Protein AF-A0A265Q5H3-F1 (afdb_monomer_lite)

Radius of gyration: 16.27 Å; chains: 1; bounding box: 45×20×41 Å

Secondary structure (DSSP, 8-state):
---------GGGS-HHHHHHHHHHTT-EEEEEEPTT-EEEEEETTEEEEEESSEEEEEE--

Sequence (61 aa):
MEDRKNIKNIKDIATKELIEELRNRNGVKELIAEPYDSFKIMVKEQILEETGPAIILVVID

pLDDT: mean 86.0, std 13.97, range [44.44, 97.88]

Structure (mmCIF, N/CA/C/O backbone):
data_AF-A0A265Q5H3-F1
#
_entry.id   AF-A0A265Q5H3-F1
#
loop_
_atom_site.group_PDB
_atom_site.id
_atom_site.type_symbol
_atom_site.label_atom_id
_atom_site.label_alt_id
_atom_site.label_comp_id
_atom_site.label_asym_id
_atom_site.label_entity_id
_atom_site.label_seq_id
_atom_site.pdbx_PDB_ins_code
_atom_site.Cartn_x
_atom_site.Cartn_y
_atom_site.Cartn_z
_atom_site.occupancy
_atom_site.B_iso_or_equiv
_atom_site.auth_seq_id
_atom_site.auth_comp_id
_atom_site.auth_asym_id
_atom_site.auth_atom_id
_atom_site.pdbx_PDB_model_num
ATOM 1 N N . MET A 1 1 ? -32.283 7.073 27.966 1.00 44.44 1 MET A N 1
ATOM 2 C CA . MET A 1 1 ? -31.393 5.903 28.088 1.00 44.44 1 MET A CA 1
ATOM 3 C C . MET A 1 1 ? -30.253 6.135 27.126 1.00 44.44 1 MET A C 1
ATOM 5 O O . MET A 1 1 ? -30.498 6.509 25.991 1.00 44.44 1 MET A O 1
ATOM 9 N N . GLU A 1 2 ? -29.041 6.118 27.654 1.00 48.44 2 GLU A N 1
ATOM 10 C CA . GLU A 1 2 ? -27.836 6.611 26.999 1.00 48.44 2 GLU A CA 1
ATOM 11 C C . GLU A 1 2 ? -27.305 5.523 26.059 1.00 48.44 2 GLU A C 1
ATOM 13 O O . GLU A 1 2 ? -26.713 4.549 26.521 1.00 48.44 2 GLU A O 1
ATOM 18 N N . ASP A 1 3 ? -27.526 5.671 24.750 1.00 48.94 3 ASP A N 1
ATOM 19 C CA . ASP A 1 3 ? -26.850 4.865 23.729 1.00 48.94 3 ASP A CA 1
ATOM 20 C C . ASP A 1 3 ? -25.382 5.296 23.665 1.00 48.94 3 ASP A C 1
ATOM 22 O O . ASP A 1 3 ? -24.931 6.017 22.771 1.00 48.94 3 ASP A O 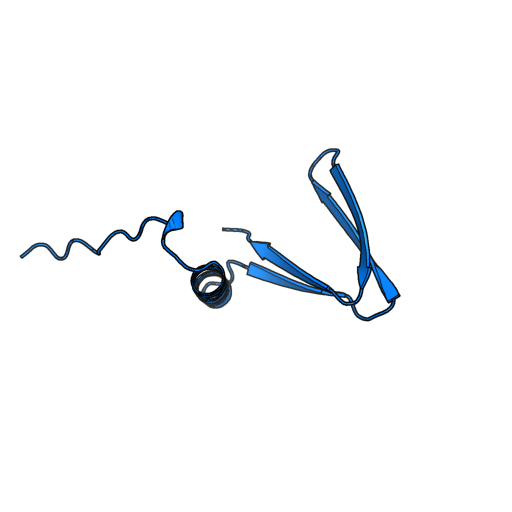1
ATOM 26 N N . ARG A 1 4 ? -24.605 4.875 24.665 1.00 51.69 4 ARG A N 1
ATOM 27 C CA . ARG A 1 4 ? -23.150 4.908 24.576 1.00 51.69 4 ARG A CA 1
ATOM 28 C C . ARG A 1 4 ? -22.767 3.897 23.508 1.00 51.69 4 ARG A C 1
ATOM 30 O O . ARG A 1 4 ? -22.677 2.703 23.785 1.00 51.69 4 ARG A O 1
ATOM 37 N N . LYS A 1 5 ? -22.575 4.384 22.274 1.00 56.28 5 LYS A N 1
ATOM 38 C CA . LYS A 1 5 ? -21.862 3.671 21.207 1.00 56.28 5 LYS A CA 1
ATOM 39 C C . LYS A 1 5 ? -20.704 2.927 21.858 1.00 56.28 5 LYS A C 1
ATOM 41 O O . LYS A 1 5 ? -19.848 3.554 22.475 1.00 56.28 5 LYS A O 1
ATOM 46 N N . ASN A 1 6 ? -20.724 1.605 21.761 1.00 58.06 6 ASN A N 1
ATOM 47 C CA . ASN A 1 6 ? -19.679 0.744 22.281 1.00 58.06 6 ASN A CA 1
ATOM 48 C C . ASN A 1 6 ? -18.374 1.153 21.576 1.00 58.06 6 ASN A C 1
ATOM 50 O O . ASN A 1 6 ? -18.196 0.857 20.393 1.00 58.06 6 ASN A O 1
ATOM 54 N N . ILE A 1 7 ? -17.527 1.944 22.242 1.00 59.31 7 ILE A N 1
ATOM 55 C CA . ILE A 1 7 ? -16.290 2.467 21.657 1.00 59.31 7 ILE A CA 1
ATOM 56 C C . I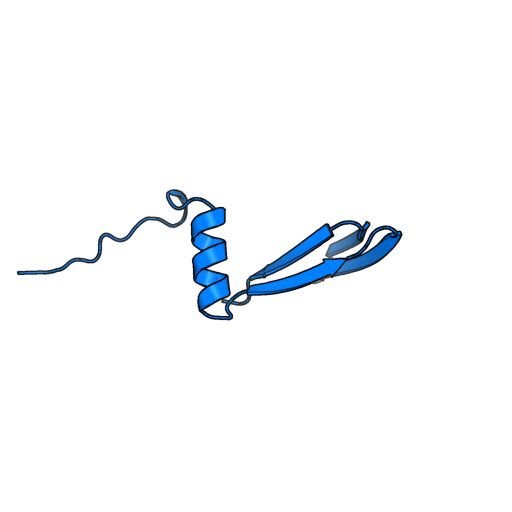LE A 1 7 ? -15.333 1.278 21.566 1.00 59.31 7 ILE A C 1
ATOM 58 O O . ILE A 1 7 ? -14.606 0.987 22.514 1.00 59.31 7 ILE A O 1
ATOM 62 N N . LYS A 1 8 ? -15.373 0.545 20.446 1.00 66.00 8 LYS A N 1
ATOM 63 C CA . LYS A 1 8 ? -14.362 -0.470 20.143 1.00 66.00 8 LYS A CA 1
ATOM 64 C C . LYS A 1 8 ? -13.005 0.227 20.110 1.00 66.00 8 LYS A C 1
ATOM 66 O O . LYS A 1 8 ? -12.831 1.227 19.413 1.00 66.00 8 LYS A O 1
ATOM 71 N N . ASN A 1 9 ? -12.052 -0.284 20.881 1.00 75.81 9 ASN A N 1
ATOM 72 C CA . ASN A 1 9 ? -10.678 0.181 20.803 1.00 75.81 9 ASN A CA 1
ATOM 73 C C . ASN A 1 9 ? -10.116 -0.251 19.442 1.00 75.81 9 ASN A C 1
ATOM 75 O O . ASN A 1 9 ? -10.366 -1.374 19.016 1.00 75.81 9 ASN A O 1
ATOM 79 N N . ILE A 1 10 ? -9.360 0.607 18.751 1.00 73.12 10 ILE A N 1
ATOM 80 C CA . ILE A 1 10 ? -8.893 0.316 17.378 1.00 73.12 10 ILE A CA 1
ATOM 81 C C . ILE A 1 10 ? -8.079 -0.982 17.288 1.00 73.12 10 ILE A C 1
ATOM 83 O O . ILE A 1 10 ? -8.152 -1.711 16.308 1.00 73.12 10 ILE A O 1
ATOM 87 N N . LYS A 1 11 ? -7.358 -1.293 18.366 1.00 80.12 11 LYS A N 1
ATOM 88 C CA . LYS A 1 11 ? -6.567 -2.511 18.566 1.00 80.12 11 LYS A CA 1
ATOM 89 C C . LYS A 1 11 ? -7.397 -3.798 18.653 1.00 80.12 11 LYS A C 1
ATOM 91 O O . LYS A 1 11 ? -6.843 -4.870 18.451 1.00 80.12 11 LYS A O 1
ATOM 96 N N . ASP A 1 12 ? -8.699 -3.684 18.906 1.00 85.44 12 ASP A N 1
ATOM 97 C CA . ASP A 1 12 ? -9.637 -4.809 18.976 1.00 85.44 12 ASP A CA 1
ATOM 98 C C . ASP A 1 12 ? -10.423 -4.988 17.660 1.00 85.44 12 ASP A C 1
ATOM 100 O O . ASP A 1 12 ? -11.262 -5.883 17.550 1.00 85.44 12 ASP A O 1
ATOM 104 N N . ILE A 1 13 ? -10.190 -4.124 16.664 1.00 81.69 13 ILE A N 1
ATOM 105 C CA . ILE A 1 13 ? -10.807 -4.195 15.337 1.00 81.69 13 ILE A CA 1
ATOM 106 C C . ILE A 1 13 ? -9.850 -4.945 14.415 1.00 81.69 13 ILE A C 1
ATOM 108 O O . ILE A 1 13 ? -8.668 -4.611 14.323 1.00 81.69 13 ILE A O 1
ATOM 112 N N . ALA A 1 14 ? -10.353 -5.955 13.704 1.00 86.19 14 ALA A N 1
ATOM 113 C CA . ALA A 1 14 ? -9.547 -6.638 12.703 1.00 86.19 14 ALA A CA 1
ATOM 114 C C . ALA A 1 14 ? -9.125 -5.636 11.619 1.00 86.19 14 ALA A C 1
ATOM 116 O O . ALA A 1 14 ? -9.963 -4.901 11.098 1.00 86.19 14 ALA A O 1
ATOM 117 N N . THR A 1 15 ? -7.848 -5.639 11.222 1.00 84.81 15 THR A N 1
ATOM 118 C CA . THR A 1 15 ? -7.330 -4.725 10.185 1.00 84.81 15 THR A CA 1
ATOM 119 C C . THR A 1 15 ? -8.190 -4.748 8.923 1.00 84.81 15 THR A C 1
ATOM 121 O O . THR A 1 15 ? -8.425 -3.708 8.319 1.00 84.81 15 THR A O 1
ATOM 124 N N . LYS A 1 16 ? -8.729 -5.918 8.562 1.00 87.06 16 LYS A N 1
ATOM 125 C CA . LYS A 1 16 ? -9.677 -6.068 7.456 1.00 87.06 16 LYS A CA 1
ATOM 126 C C . LYS A 1 16 ? -10.943 -5.220 7.642 1.00 87.06 16 LYS A C 1
ATOM 128 O O . LYS A 1 16 ? -11.268 -4.453 6.746 1.00 87.06 16 LYS A O 1
ATOM 133 N N . GLU A 1 17 ? -11.619 -5.338 8.787 1.00 86.12 17 GLU A N 1
ATOM 134 C CA . GLU A 1 17 ? -12.844 -4.577 9.087 1.00 86.12 17 GLU A CA 1
ATOM 135 C C . GLU A 1 17 ? -12.570 -3.069 9.047 1.00 86.12 17 GLU A C 1
ATOM 137 O O . GLU A 1 17 ? -13.329 -2.308 8.454 1.00 86.12 17 GLU A O 1
ATOM 142 N N . LEU A 1 18 ? -11.439 -2.637 9.614 1.00 85.31 18 LEU A N 1
ATOM 143 C CA . LEU A 1 18 ? -11.037 -1.232 9.601 1.00 85.31 18 LEU A CA 1
ATOM 144 C C . LEU A 1 18 ? -10.809 -0.714 8.172 1.00 85.31 18 LEU A C 1
ATOM 146 O O . LEU A 1 18 ? -11.278 0.367 7.823 1.00 85.31 18 LEU A O 1
ATOM 150 N N . ILE A 1 19 ? -10.097 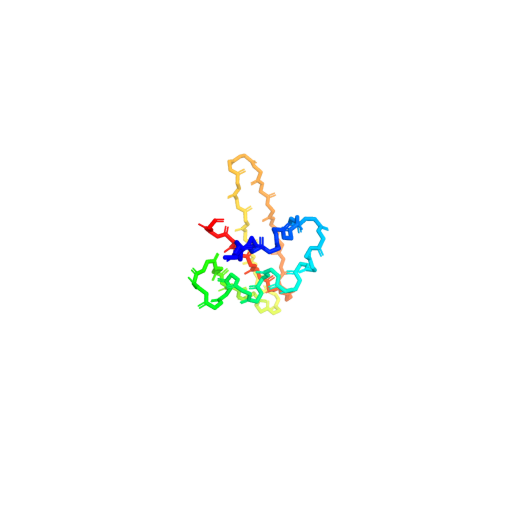-1.479 7.343 1.00 84.00 19 ILE A N 1
ATOM 151 C CA . ILE A 1 19 ? -9.810 -1.107 5.954 1.00 84.00 19 ILE A CA 1
ATOM 152 C C . ILE A 1 19 ? -11.087 -1.079 5.108 1.00 84.00 19 ILE A C 1
ATOM 154 O O . ILE A 1 19 ? -11.236 -0.181 4.283 1.00 84.00 19 ILE A O 1
ATOM 158 N N . GLU A 1 20 ? -12.015 -2.016 5.303 1.00 85.88 20 GLU A N 1
ATOM 159 C CA . GLU A 1 20 ? -13.305 -2.028 4.600 1.00 85.88 20 GLU A CA 1
ATOM 160 C C . GLU A 1 20 ? -14.136 -0.778 4.928 1.00 85.88 20 GLU A C 1
ATOM 162 O O . GLU A 1 20 ? -14.600 -0.089 4.018 1.00 85.88 20 GLU A O 1
ATOM 167 N N . GLU A 1 21 ? -14.240 -0.416 6.209 1.00 85.25 21 GLU A N 1
ATOM 168 C CA . GLU A 1 21 ? -14.908 0.816 6.646 1.00 85.25 21 GLU A CA 1
ATOM 169 C C . GLU A 1 21 ? -14.238 2.080 6.077 1.00 85.25 21 GLU A C 1
ATOM 171 O O . GLU A 1 21 ? -14.914 2.987 5.584 1.00 85.25 21 GLU A O 1
ATOM 176 N N . LEU A 1 22 ? -12.901 2.142 6.093 1.00 85.50 22 LEU A N 1
ATOM 177 C CA . LEU A 1 22 ? -12.146 3.258 5.518 1.00 85.50 22 LEU A CA 1
ATOM 178 C C . LEU A 1 22 ? -12.331 3.350 3.991 1.00 85.50 22 LEU A C 1
ATOM 180 O O . LEU A 1 22 ? -12.450 4.452 3.456 1.00 85.50 22 LEU A O 1
ATOM 184 N N . ARG A 1 23 ? -12.391 2.223 3.268 1.00 83.81 23 ARG A N 1
ATOM 185 C CA . ARG A 1 23 ? -12.657 2.211 1.816 1.00 83.81 23 ARG A CA 1
ATOM 186 C C . ARG A 1 23 ? -14.046 2.767 1.508 1.00 83.81 23 ARG A C 1
ATOM 188 O O . ARG A 1 23 ? -14.170 3.613 0.627 1.00 83.81 23 ARG A O 1
ATOM 195 N N . ASN A 1 24 ? -15.062 2.374 2.278 1.00 86.31 24 ASN A N 1
ATOM 196 C CA . ASN A 1 24 ? -16.444 2.831 2.086 1.00 86.31 24 ASN A CA 1
ATOM 197 C C . ASN A 1 24 ? -16.617 4.349 2.251 1.00 86.31 24 ASN A C 1
ATOM 199 O O . ASN A 1 24 ? -17.530 4.933 1.669 1.00 86.31 24 ASN A O 1
ATOM 203 N N . ARG A 1 25 ? -15.738 5.000 3.022 1.00 87.31 25 ARG A N 1
ATOM 204 C CA . ARG A 1 25 ? -15.758 6.454 3.248 1.00 87.31 25 ARG A CA 1
ATOM 205 C C . ARG A 1 25 ? -14.742 7.237 2.414 1.00 87.31 25 ARG A C 1
ATOM 207 O O . ARG A 1 25 ? -14.513 8.407 2.698 1.00 87.31 25 ARG A O 1
ATOM 214 N N . ASN A 1 26 ? -14.134 6.613 1.401 1.00 84.12 26 ASN A N 1
ATOM 215 C CA . ASN A 1 26 ? -13.039 7.187 0.604 1.00 84.12 26 ASN A CA 1
ATOM 216 C C . ASN A 1 26 ? -11.797 7.587 1.437 1.00 84.12 26 ASN A C 1
ATOM 218 O O . ASN A 1 26 ? -11.010 8.427 1.010 1.00 84.12 26 ASN A O 1
ATOM 222 N N . GLY A 1 27 ? -11.604 6.978 2.613 1.00 88.75 27 GLY A N 1
ATOM 223 C CA . GLY A 1 27 ? -10.442 7.172 3.491 1.00 88.75 27 GLY A CA 1
ATOM 224 C C . GLY A 1 27 ? -9.236 6.295 3.132 1.00 88.75 27 GLY A C 1
ATOM 225 O O . GLY A 1 27 ? -8.204 6.364 3.798 1.00 88.75 27 GLY A O 1
ATOM 226 N N . VAL A 1 28 ? -9.344 5.467 2.085 1.00 90.81 28 VAL A N 1
ATOM 227 C CA . VAL A 1 28 ? -8.235 4.673 1.533 1.00 90.81 28 VAL A CA 1
ATOM 228 C C . VAL A 1 28 ? -8.092 4.955 0.049 1.00 90.81 28 VAL A C 1
ATOM 230 O O . VAL A 1 28 ? -9.050 4.820 -0.711 1.00 90.81 28 VAL A O 1
ATOM 233 N N . LYS A 1 29 ? -6.870 5.269 -0.376 1.00 90.94 29 LYS A N 1
ATOM 234 C CA . LYS A 1 29 ? -6.475 5.218 -1.781 1.00 90.94 29 LYS A CA 1
ATOM 235 C C . LYS A 1 29 ? -5.818 3.872 -2.064 1.00 90.94 29 LYS A C 1
ATOM 237 O O . LYS A 1 29 ? -4.841 3.508 -1.416 1.00 90.94 29 LYS A O 1
ATOM 242 N N . GLU A 1 30 ? -6.349 3.159 -3.045 1.00 92.00 30 GLU A N 1
ATOM 243 C CA . GLU A 1 30 ? -5.829 1.871 -3.497 1.00 92.00 30 GLU A CA 1
ATOM 244 C C . GLU A 1 30 ? -5.034 2.049 -4.792 1.00 92.00 30 GLU A C 1
ATOM 246 O O . GLU A 1 30 ? -5.470 2.745 -5.711 1.00 92.00 30 GLU A O 1
ATOM 251 N N . LEU A 1 31 ? -3.852 1.443 -4.840 1.00 94.19 31 LEU A N 1
ATOM 252 C CA . LEU A 1 31 ? -3.009 1.347 -6.025 1.00 94.19 31 LEU A CA 1
ATOM 253 C C . LEU A 1 31 ? -2.662 -0.124 -6.247 1.00 94.19 31 LEU A C 1
ATOM 255 O O . LEU A 1 31 ? -2.366 -0.845 -5.292 1.00 94.19 31 LEU A O 1
ATOM 259 N N . ILE A 1 32 ? -2.674 -0.547 -7.506 1.00 96.19 32 ILE A N 1
ATOM 260 C CA . ILE A 1 32 ? -2.297 -1.898 -7.916 1.00 96.19 32 ILE A CA 1
ATOM 261 C C . ILE A 1 32 ? -0.994 -1.775 -8.702 1.00 96.19 32 ILE A C 1
ATOM 263 O O . ILE A 1 32 ? -0.929 -1.005 -9.659 1.00 96.19 32 ILE A O 1
ATOM 267 N N . ALA A 1 33 ? 0.035 -2.492 -8.257 1.00 97.25 33 ALA A N 1
ATOM 268 C CA . ALA A 1 33 ? 1.250 -2.724 -9.023 1.00 97.25 33 ALA A CA 1
ATOM 269 C C . ALA A 1 33 ? 1.143 -4.117 -9.643 1.00 97.25 33 ALA A C 1
ATOM 271 O O . ALA A 1 33 ? 1.051 -5.110 -8.911 1.00 97.25 33 ALA A O 1
ATOM 272 N N . GLU A 1 34 ? 1.131 -4.190 -10.971 1.00 97.75 34 GLU A N 1
ATOM 273 C CA . GLU A 1 34 ? 1.090 -5.458 -11.695 1.00 97.75 34 GLU A CA 1
ATOM 274 C C . GLU A 1 34 ? 2.446 -6.183 -11.585 1.00 97.75 34 GLU A C 1
ATOM 276 O O . GLU A 1 34 ? 3.439 -5.603 -11.130 1.00 97.75 34 GLU A O 1
ATOM 281 N N . PRO A 1 35 ? 2.541 -7.475 -11.949 1.00 97.62 35 PRO A N 1
ATOM 282 C CA . PRO A 1 35 ? 3.821 -8.172 -11.965 1.00 97.62 35 PRO A CA 1
ATOM 283 C C . PRO A 1 35 ? 4.884 -7.397 -12.747 1.00 97.62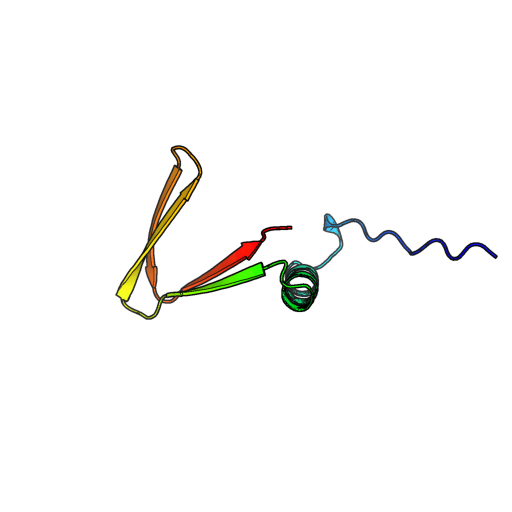 35 PRO A C 1
ATOM 285 O O . PRO A 1 35 ? 4.640 -6.964 -13.871 1.00 97.62 35 PRO A O 1
ATOM 288 N N . TYR A 1 36 ? 6.073 -7.277 -12.153 1.00 97.06 36 TYR A N 1
ATOM 289 C CA . TYR A 1 36 ? 7.222 -6.545 -12.705 1.00 97.06 36 TYR A CA 1
ATOM 290 C C . TYR A 1 36 ? 7.079 -5.016 -12.763 1.00 97.06 36 TYR A C 1
ATOM 292 O O . TYR A 1 36 ? 8.054 -4.354 -13.123 1.00 97.06 36 TYR A O 1
ATOM 300 N N . ASP A 1 37 ? 5.942 -4.440 -12.360 1.00 97.88 37 ASP A N 1
ATOM 301 C CA . ASP A 1 37 ? 5.835 -2.990 -12.205 1.00 97.88 37 ASP A CA 1
ATOM 302 C C . ASP A 1 37 ? 6.724 -2.538 -11.050 1.00 97.88 37 ASP A C 1
ATOM 304 O O . ASP A 1 37 ? 6.533 -2.937 -9.897 1.00 97.88 37 ASP A O 1
ATOM 308 N N . SER A 1 38 ? 7.690 -1.676 -11.347 1.00 97.19 38 SER A N 1
ATOM 309 C CA . SER A 1 38 ? 8.483 -1.018 -10.315 1.00 97.19 38 SER A CA 1
ATOM 310 C C . SER A 1 38 ? 7.644 0.035 -9.603 1.00 97.19 38 SER A C 1
ATOM 312 O O . SER A 1 38 ? 7.015 0.880 -10.244 1.00 97.19 38 SER A O 1
ATOM 314 N N . PHE A 1 39 ? 7.696 0.051 -8.273 1.00 96.75 39 PHE A N 1
ATOM 315 C CA . PHE A 1 39 ? 7.060 1.093 -7.478 1.00 96.75 39 PHE A CA 1
ATOM 316 C C . PHE A 1 39 ? 7.988 1.625 -6.390 1.00 96.75 39 PHE A C 1
ATOM 318 O O . PHE A 1 39 ? 8.918 0.961 -5.932 1.00 96.75 39 PHE A O 1
ATOM 325 N N . LYS A 1 40 ? 7.714 2.864 -5.977 1.00 97.00 40 LYS A N 1
ATOM 326 C CA . LYS A 1 40 ? 8.463 3.565 -4.940 1.00 97.00 40 LYS A CA 1
ATOM 327 C C . LYS A 1 40 ? 7.512 4.241 -3.970 1.00 97.00 40 LYS A C 1
ATOM 329 O O . LYS A 1 40 ? 6.694 5.066 -4.374 1.00 97.00 40 LYS A O 1
ATOM 334 N N . ILE A 1 41 ? 7.657 3.927 -2.688 1.00 95.62 41 ILE A N 1
ATOM 335 C CA . ILE A 1 41 ? 6.967 4.611 -1.594 1.00 95.62 41 ILE A CA 1
ATOM 336 C C . ILE A 1 41 ? 8.005 5.446 -0.854 1.00 95.62 41 ILE A C 1
ATOM 338 O O . ILE A 1 41 ? 9.025 4.926 -0.406 1.00 95.62 41 ILE A O 1
ATOM 342 N N . MET A 1 42 ? 7.754 6.750 -0.741 1.00 96.25 42 MET A N 1
ATOM 343 C CA . MET A 1 42 ? 8.641 7.681 -0.048 1.00 96.25 42 MET A CA 1
ATOM 344 C C . MET A 1 42 ? 7.897 8.360 1.098 1.00 96.25 42 MET A C 1
ATOM 346 O O . MET A 1 42 ? 6.868 9.001 0.883 1.00 96.25 42 MET A O 1
ATOM 350 N N . VAL A 1 43 ? 8.444 8.255 2.309 1.00 94.75 43 VAL A N 1
ATOM 351 C CA . VAL A 1 43 ? 7.961 8.966 3.499 1.00 94.75 43 VAL A CA 1
ATOM 352 C C . VAL A 1 43 ? 9.146 9.673 4.144 1.00 94.75 43 VAL A C 1
ATOM 354 O O . VAL A 1 43 ? 9.981 9.049 4.797 1.00 94.75 43 VAL A O 1
ATOM 357 N N . LYS A 1 44 ? 9.217 10.999 3.971 1.00 94.69 44 LYS A N 1
ATOM 358 C CA . LYS A 1 44 ? 10.383 11.814 4.354 1.00 94.69 44 LYS A CA 1
ATOM 359 C C . LYS A 1 44 ? 11.662 11.262 3.703 1.00 94.69 44 LYS A C 1
ATOM 361 O O . LYS A 1 44 ? 11.779 11.302 2.487 1.00 94.69 44 LYS A O 1
ATOM 366 N N . GLU A 1 45 ? 12.588 10.741 4.504 1.00 96.31 45 GLU A N 1
ATOM 367 C CA . GLU A 1 45 ? 13.873 10.180 4.067 1.00 96.31 45 GLU A CA 1
ATOM 368 C C . GLU A 1 45 ? 13.819 8.658 3.850 1.00 96.31 45 GLU A C 1
ATOM 370 O O . GLU A 1 45 ? 14.775 8.071 3.351 1.00 96.31 45 GLU A O 1
ATOM 375 N N . GLN A 1 46 ? 12.711 8.002 4.213 1.00 96.06 46 GLN A N 1
ATOM 376 C CA . GLN A 1 46 ? 12.546 6.562 4.034 1.00 96.06 46 GLN A CA 1
ATOM 377 C C . GLN A 1 46 ? 12.014 6.265 2.638 1.00 96.06 46 GLN A C 1
ATOM 379 O O . GLN A 1 46 ? 11.026 6.858 2.195 1.00 96.06 46 GLN A O 1
ATOM 384 N N . ILE A 1 47 ? 12.667 5.322 1.968 1.00 96.81 47 ILE A N 1
ATOM 385 C CA . ILE A 1 47 ? 12.320 4.866 0.630 1.00 96.81 47 ILE A CA 1
ATOM 386 C C . ILE A 1 47 ? 12.156 3.350 0.676 1.00 96.81 47 ILE A C 1
ATOM 388 O O . ILE A 1 47 ? 13.063 2.643 1.109 1.00 96.81 47 ILE A O 1
ATOM 392 N N . LEU A 1 48 ? 11.010 2.875 0.199 1.00 95.56 48 LEU A N 1
ATOM 393 C CA . LEU A 1 48 ? 10.787 1.482 -0.166 1.00 95.56 48 LEU A CA 1
ATOM 394 C C . LEU A 1 48 ? 10.690 1.417 -1.691 1.00 95.56 48 LEU A C 1
ATOM 396 O O . LEU A 1 48 ? 9.805 2.046 -2.273 1.00 95.56 48 LEU A O 1
ATOM 400 N N . GLU A 1 49 ? 11.610 0.692 -2.316 1.00 97.38 49 GLU A N 1
ATOM 401 C CA . GLU A 1 49 ? 11.633 0.423 -3.755 1.00 97.38 49 GLU A CA 1
ATOM 402 C C . GLU A 1 49 ? 11.505 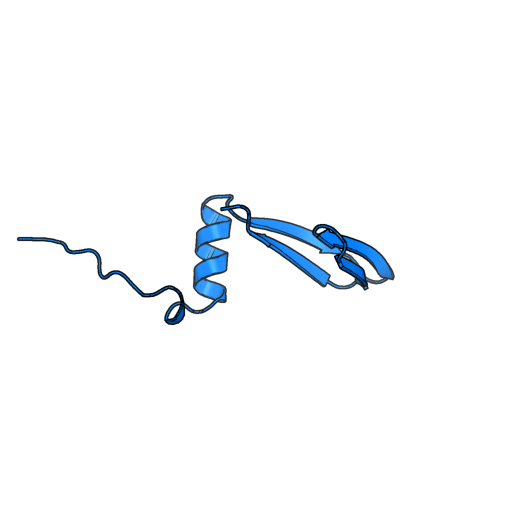-1.080 -3.960 1.00 97.38 49 GLU A C 1
ATOM 404 O O . GLU A 1 49 ? 1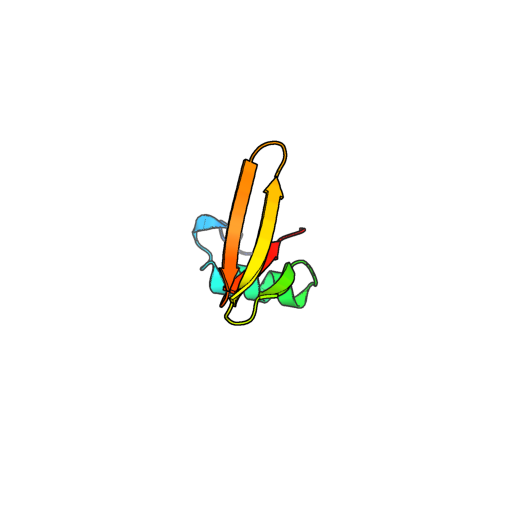2.329 -1.845 -3.470 1.00 97.38 49 GLU A O 1
ATOM 409 N N . GLU A 1 50 ? 10.452 -1.487 -4.654 1.00 97.06 50 GLU A N 1
ATOM 410 C CA . GLU A 1 50 ? 10.079 -2.887 -4.841 1.00 97.06 50 GLU A CA 1
ATOM 411 C C . GLU A 1 50 ? 9.448 -3.066 -6.231 1.00 97.06 50 GLU A C 1
ATOM 413 O O . GLU A 1 50 ? 9.210 -2.100 -6.966 1.00 97.06 50 GLU A O 1
ATOM 418 N N . THR A 1 51 ? 9.161 -4.316 -6.594 1.00 97.50 51 THR A N 1
ATOM 419 C CA . THR A 1 51 ? 8.440 -4.667 -7.829 1.00 97.50 51 THR A CA 1
ATOM 420 C C . THR A 1 51 ? 7.173 -5.449 -7.508 1.00 97.50 51 THR A C 1
ATOM 422 O O . THR A 1 51 ? 7.140 -6.193 -6.528 1.00 97.50 51 THR A O 1
ATOM 425 N N . GLY A 1 52 ? 6.124 -5.273 -8.311 1.00 96.44 52 GLY A N 1
ATOM 426 C CA . GLY A 1 52 ? 4.870 -6.002 -8.144 1.00 96.44 52 GLY A CA 1
ATOM 427 C C . GLY A 1 52 ? 5.002 -7.517 -8.398 1.00 96.44 52 GLY A C 1
ATOM 428 O O . GLY A 1 52 ? 6.013 -7.984 -8.933 1.00 96.44 52 GLY A O 1
ATOM 429 N N . PRO A 1 53 ? 3.968 -8.308 -8.058 1.00 97.19 53 PRO A N 1
ATOM 430 C CA . PRO A 1 53 ? 2.612 -7.842 -7.776 1.00 97.19 53 PRO A CA 1
ATOM 431 C C . PRO A 1 53 ? 2.427 -7.329 -6.343 1.00 97.19 53 PRO A C 1
ATOM 433 O O . PRO A 1 53 ? 2.856 -7.970 -5.383 1.00 97.19 53 PRO A O 1
ATOM 436 N N . ALA A 1 54 ? 1.736 -6.196 -6.192 1.00 96.56 54 ALA A N 1
ATOM 437 C CA . ALA A 1 54 ? 1.398 -5.638 -4.884 1.00 96.56 54 ALA A CA 1
ATOM 438 C C . ALA A 1 54 ? 0.089 -4.833 -4.911 1.00 96.56 54 ALA A C 1
ATOM 440 O O . ALA A 1 54 ? -0.199 -4.117 -5.868 1.00 96.56 54 ALA A O 1
ATOM 441 N N . ILE A 1 55 ? -0.675 -4.904 -3.815 1.00 94.25 55 ILE A N 1
ATOM 442 C CA . ILE A 1 55 ? -1.781 -3.980 -3.529 1.00 94.25 55 ILE A CA 1
ATOM 443 C C . ILE A 1 55 ? -1.294 -3.010 -2.458 1.00 94.25 55 ILE A C 1
ATOM 445 O O . ILE A 1 55 ? -0.936 -3.419 -1.353 1.00 94.25 55 ILE A O 1
ATOM 449 N N . ILE A 1 56 ? -1.289 -1.722 -2.783 1.00 94.44 56 ILE A N 1
ATOM 450 C CA . ILE A 1 56 ? -0.826 -0.657 -1.897 1.00 94.44 56 ILE A CA 1
ATOM 451 C C . ILE A 1 56 ? -2.054 0.110 -1.411 1.00 94.44 56 ILE A C 1
ATOM 453 O O . ILE A 1 56 ? -2.783 0.713 -2.200 1.00 94.44 56 ILE A O 1
ATOM 457 N N . LEU A 1 57 ? -2.275 0.090 -0.097 1.00 91.69 57 LEU A N 1
ATOM 458 C CA . LEU A 1 57 ? -3.369 0.796 0.563 1.00 91.69 57 LEU A CA 1
ATOM 459 C C . LEU A 1 57 ? -2.807 2.005 1.312 1.00 91.69 57 LEU A C 1
ATOM 461 O O . LEU A 1 57 ? -2.105 1.853 2.311 1.00 91.69 57 LEU A O 1
ATOM 465 N N . VAL A 1 58 ? -3.121 3.209 0.838 1.00 91.94 58 VAL A N 1
ATOM 466 C CA . VAL A 1 58 ? -2.754 4.461 1.507 1.00 91.94 58 VAL A CA 1
ATOM 467 C C . VAL A 1 58 ? -3.959 4.952 2.298 1.00 91.94 58 VAL A C 1
ATOM 469 O O . VAL A 1 58 ? -4.926 5.446 1.720 1.00 91.94 58 VAL A O 1
ATOM 472 N N . VAL A 1 59 ? -3.904 4.797 3.620 1.00 89.62 59 VAL A N 1
ATOM 473 C CA . VAL A 1 59 ? -4.908 5.345 4.543 1.00 89.62 59 VAL A CA 1
ATOM 474 C C . VAL A 1 59 ? -4.636 6.841 4.710 1.00 89.62 59 VAL A C 1
ATOM 476 O O . VAL A 1 59 ? -3.528 7.219 5.087 1.00 89.62 59 VAL A O 1
ATOM 479 N N . ILE A 1 60 ? -5.615 7.681 4.373 1.00 87.19 60 ILE A N 1
ATOM 480 C CA . ILE A 1 60 ? -5.482 9.152 4.326 1.00 87.19 60 ILE A CA 1
ATOM 481 C C . ILE A 1 60 ? -6.352 9.882 5.359 1.00 87.19 60 ILE A C 1
ATOM 483 O O . ILE A 1 60 ? -6.418 11.109 5.332 1.00 87.19 60 ILE A O 1
ATOM 487 N N . ASP A 1 61 ? -7.014 9.133 6.236 1.00 76.56 61 ASP A N 1
ATOM 488 C CA . ASP A 1 61 ? -7.943 9.624 7.260 1.00 76.56 61 ASP A CA 1
ATOM 489 C C . ASP A 1 61 ? -7.369 9.454 8.674 1.00 76.56 61 ASP A C 1
ATOM 491 O O . ASP A 1 61 ? -6.707 8.414 8.911 1.00 76.56 61 ASP A O 1
#

Foldseek 3Di:
DDPPPPPPDPVNDDPVNVLVVCVVVVQKDKDAFAAQRWDWDDDPPDIDIDHDRDIDIDGND